Protein AF-A0A2E8EUM8-F1 (afdb_monomer)

Mean predicted aligned error: 5.62 Å

Solvent-accessible surface area (backbone atoms only — not comparable to full-atom values): 6878 Å² total; per-residue (Å²): 135,83,82,78,75,77,84,70,54,36,42,64,45,79,74,44,66,45,60,51,56,38,22,66,67,36,66,33,42,36,35,32,33,60,47,41,96,84,41,72,87,42,45,62,51,41,40,36,37,22,51,80,83,46,8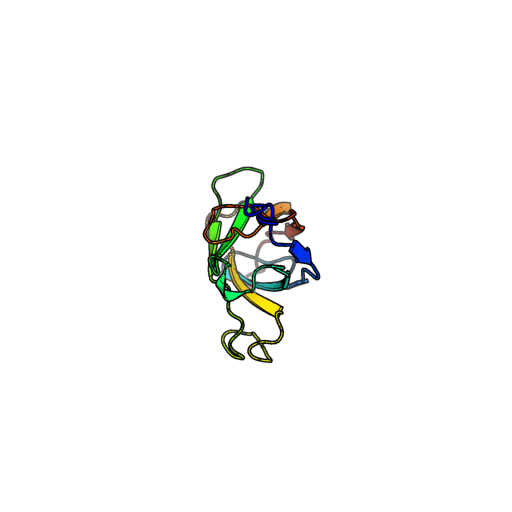1,64,47,78,30,62,50,38,51,68,39,47,101,83,21,84,52,52,74,72,49,47,30,26,32,68,51,62,39,50,88,81,62,68,75,43,80,44,50,34,42,35,37,40,36,32,76,87,67,38,59,30,58,75,50,76,52,65,37,33,34,46,81,64,81,86,125

pLDDT: mean 89.26, std 12.8, range [39.66, 97.75]

Sequence (121 aa):
MAIQSKKKSPEISNLKVEPLSGGHGTVINITLEIHDLQGLENIQKELYQIREGIEPIVLLLYDDGTHGDTLANDNIFYAETIVPKTAAKGVHEFHLFVLDKDSNKSNTLTYKFTVSELLEV

Secondary structure (DSSP, 8-state):
----PPPPPPEEEEEEEE-SEE-TT-EEEEEEEEE-TT-GGGEEEEEEEEETTSSPEEEE-B-SS-BTBSSTTSSEEEEEEE--TTPPSEEEEEEEEEEETT--B---EEEEEEE------

Nearest PDB structures (foldseek):
  1nep-assembly1_A  TM=6.118E-01  e=6.216E-04  Bos taurus
  6r4n-assembly8_H  TM=5.220E-01  e=1.531E-03  Saccharomyces cerevisiae S288C
  7ad6-assembly1_B  TM=5.707E-01  e=1.715E-01  Homo sapiens
  5nhi-assembly1_A  TM=4.734E-01  e=6.963E-02  Escherichia coli
  1tza-assembly1_A  TM=4.319E-01  e=1.387E-01  Shewanella oneidensis MR-1

Structure (mmCIF, N/CA/C/O backbone):
data_AF-A0A2E8EUM8-F1
#
_entry.id   AF-A0A2E8EUM8-F1
#
loop_
_atom_site.group_PDB
_atom_site.id
_atom_site.type_symbol
_atom_site.label_atom_id
_atom_site.label_alt_id
_atom_site.label_comp_id
_atom_site.label_asym_id
_atom_site.label_entity_id
_atom_site.label_seq_id
_atom_site.pdbx_PDB_ins_code
_atom_site.Cartn_x
_atom_site.Cartn_y
_atom_site.Cartn_z
_atom_site.occupancy
_atom_site.B_iso_or_equiv
_atom_site.auth_seq_id
_atom_site.auth_comp_id
_atom_site.auth_asym_id
_atom_site.auth_atom_id
_atom_site.pdbx_PDB_model_num
ATOM 1 N N . MET A 1 1 ? -22.574 16.001 31.118 1.00 39.66 1 MET A N 1
ATOM 2 C CA . MET A 1 1 ? -21.605 16.390 30.071 1.00 39.66 1 MET A CA 1
ATOM 3 C C . MET A 1 1 ? -20.840 15.141 29.673 1.00 39.66 1 MET A C 1
ATOM 5 O O . MET A 1 1 ? -20.101 14.628 30.500 1.00 39.66 1 MET A O 1
ATOM 9 N N . ALA A 1 2 ? -21.082 14.595 28.482 1.00 44.06 2 ALA A N 1
ATOM 10 C CA . ALA A 1 2 ? -20.276 13.493 27.966 1.00 44.06 2 ALA A CA 1
ATOM 11 C C . ALA A 1 2 ? -19.002 14.088 27.356 1.00 44.06 2 ALA A C 1
ATOM 13 O O . ALA A 1 2 ? -19.082 14.942 26.474 1.00 44.06 2 ALA A O 1
ATOM 14 N N . ILE A 1 3 ? -17.841 13.679 27.860 1.00 48.41 3 ILE A N 1
ATOM 15 C CA . ILE A 1 3 ? -16.567 13.914 27.186 1.00 48.41 3 ILE A CA 1
ATOM 16 C C . ILE A 1 3 ? -16.611 13.160 25.855 1.00 48.41 3 ILE A C 1
ATOM 18 O O . ILE A 1 3 ? -16.659 11.934 25.826 1.00 48.41 3 ILE A O 1
ATOM 22 N N . GLN A 1 4 ? -16.656 13.884 24.742 1.00 50.12 4 GLN A N 1
ATOM 23 C CA . GLN A 1 4 ? -16.419 13.285 23.435 1.00 50.12 4 GLN A CA 1
ATOM 24 C C . GLN A 1 4 ? -14.943 12.875 23.426 1.00 50.12 4 GLN A C 1
ATOM 26 O O . GLN A 1 4 ? -14.058 13.726 23.335 1.00 50.12 4 GLN A O 1
ATOM 31 N N . SER A 1 5 ? -14.663 11.585 23.622 1.00 58.56 5 SER A N 1
ATOM 32 C CA . SER A 1 5 ? -13.320 11.041 23.436 1.00 58.56 5 SER A CA 1
ATOM 33 C C . SER A 1 5 ? -12.870 11.410 22.027 1.00 58.56 5 SER A C 1
ATOM 35 O O . SER A 1 5 ? -13.546 11.078 21.056 1.00 58.56 5 SER A O 1
ATOM 37 N N . LYS A 1 6 ? -11.769 12.156 21.912 1.00 60.84 6 LYS A N 1
ATOM 38 C CA . LYS A 1 6 ? -11.190 12.525 20.619 1.00 60.84 6 LYS A CA 1
ATOM 39 C C . LYS A 1 6 ? -10.954 11.237 19.823 1.00 60.84 6 LYS A C 1
ATOM 41 O O . LYS A 1 6 ? -10.166 10.405 20.276 1.00 60.84 6 LYS A O 1
ATOM 46 N N . LYS A 1 7 ? -11.647 11.076 18.687 1.00 70.31 7 LYS A N 1
ATOM 47 C CA . LYS A 1 7 ? -11.421 9.954 17.766 1.00 70.31 7 LYS A CA 1
ATOM 48 C C . LYS A 1 7 ? -9.939 9.920 17.408 1.00 70.31 7 LYS A C 1
ATOM 50 O O . LYS A 1 7 ? -9.340 10.969 17.150 1.00 70.31 7 LYS A O 1
ATOM 55 N N . LYS A 1 8 ? -9.331 8.744 17.521 1.00 81.38 8 LYS A N 1
ATOM 56 C CA . LYS A 1 8 ? -7.895 8.564 17.309 1.00 81.38 8 LYS A CA 1
ATOM 57 C C . LYS A 1 8 ? -7.677 8.013 15.913 1.00 81.38 8 LYS A C 1
ATOM 59 O O . LYS A 1 8 ? -8.382 7.095 15.523 1.00 81.38 8 LYS A O 1
ATOM 64 N N . SER A 1 9 ? -6.706 8.575 15.200 1.00 90.75 9 SER A N 1
ATOM 65 C CA . SER A 1 9 ? -6.268 8.014 13.929 1.00 90.75 9 SER A CA 1
ATOM 66 C C . SER A 1 9 ? -5.777 6.576 14.110 1.00 90.75 9 SER A C 1
ATOM 68 O O . SER A 1 9 ? -5.176 6.284 15.152 1.00 90.75 9 SER A O 1
ATOM 70 N N . PRO A 1 10 ? -5.948 5.727 13.088 1.00 95.06 10 PRO A N 1
ATOM 71 C CA . PRO A 1 10 ? -5.284 4.436 13.042 1.00 95.06 10 PRO A CA 1
ATOM 72 C C . PRO A 1 10 ? -3.762 4.582 12.965 1.00 95.06 10 PRO A C 1
ATOM 74 O O . PRO A 1 10 ? -3.228 5.633 12.599 1.00 95.06 10 PRO A O 1
ATOM 77 N N . GLU A 1 11 ? -3.059 3.501 13.263 1.00 96.25 11 GLU A N 1
ATOM 78 C CA . GLU A 1 11 ? -1.618 3.363 13.105 1.00 96.25 11 GLU A CA 1
ATOM 79 C C . GLU A 1 11 ? -1.317 2.147 12.228 1.00 96.25 11 GLU A C 1
ATOM 81 O O . GLU A 1 11 ? -1.949 1.101 12.356 1.00 96.25 11 GLU A O 1
ATOM 86 N N . ILE A 1 12 ? -0.358 2.299 11.320 1.00 97.62 12 ILE A N 1
ATOM 87 C CA . ILE A 1 12 ? 0.156 1.223 10.479 1.00 97.62 12 ILE A CA 1
ATOM 88 C C . ILE A 1 12 ? 1.633 0.986 10.769 1.00 97.62 12 ILE A C 1
ATOM 90 O O . ILE A 1 12 ? 2.409 1.930 10.951 1.00 97.62 12 ILE A O 1
ATOM 94 N N . SER A 1 13 ? 2.044 -0.274 10.780 1.00 97.69 13 SER A N 1
ATOM 95 C CA . SER A 1 13 ? 3.415 -0.672 11.102 1.00 97.69 13 SER A CA 1
ATOM 96 C C . SER A 1 13 ? 3.809 -1.957 10.366 1.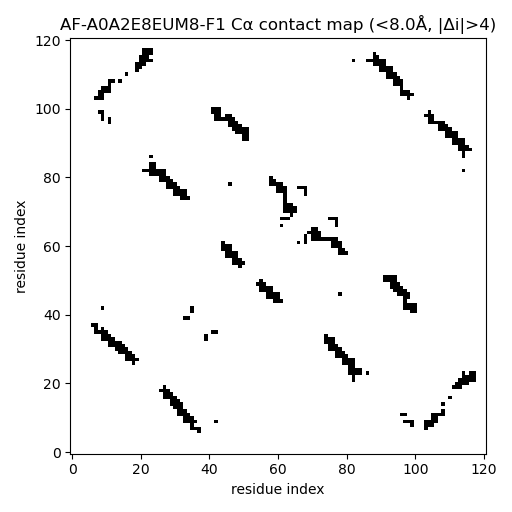00 97.69 13 SER A C 1
ATOM 98 O O . SER A 1 13 ? 3.050 -2.479 9.551 1.00 97.69 13 SER A O 1
ATOM 100 N N . ASN A 1 14 ? 5.040 -2.429 10.597 1.00 96.88 14 ASN A N 1
ATOM 101 C CA . ASN A 1 14 ? 5.536 -3.719 10.101 1.00 96.88 14 ASN A CA 1
ATOM 102 C C . ASN A 1 14 ? 5.358 -3.941 8.587 1.00 96.88 14 ASN A C 1
ATOM 104 O O . ASN A 1 14 ? 5.131 -5.059 8.131 1.00 96.88 14 ASN A O 1
ATOM 108 N N . LEU A 1 15 ? 5.502 -2.865 7.803 1.00 97.75 15 LEU A N 1
ATOM 109 C CA . LEU A 1 15 ? 5.422 -2.928 6.348 1.00 97.7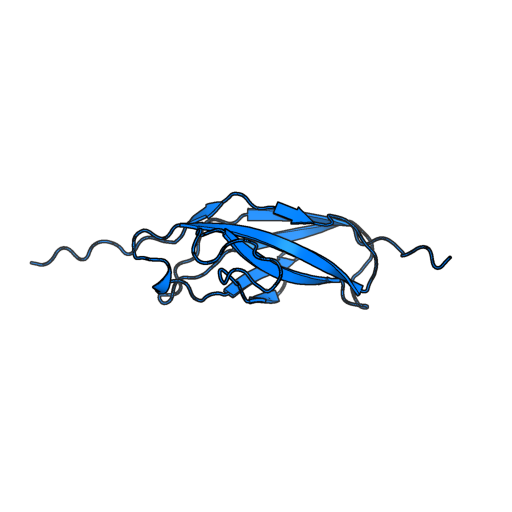5 15 LEU A CA 1
ATOM 110 C C . LEU A 1 15 ? 6.475 -3.883 5.789 1.00 97.75 15 LEU A C 1
ATOM 112 O O . LEU A 1 15 ? 7.679 -3.695 5.977 1.00 97.75 15 LEU A O 1
ATOM 116 N N . LYS A 1 16 ? 6.002 -4.836 4.998 1.00 97.31 16 LYS A N 1
ATOM 117 C CA . LYS A 1 16 ? 6.810 -5.726 4.185 1.00 97.31 16 LYS A CA 1
ATOM 118 C C . LYS A 1 16 ? 6.279 -5.690 2.755 1.00 97.31 16 LYS A C 1
ATOM 120 O O . LYS A 1 16 ? 5.080 -5.799 2.524 1.00 97.31 16 LYS A O 1
ATOM 125 N N . VAL A 1 17 ? 7.187 -5.501 1.801 1.00 97.56 17 VAL A N 1
ATOM 126 C CA . VAL A 1 17 ? 6.870 -5.429 0.371 1.00 97.56 17 VAL A CA 1
ATOM 127 C C . VAL A 1 17 ? 7.796 -6.364 -0.386 1.00 97.56 17 VAL A C 1
ATOM 129 O O . VAL A 1 17 ? 9.016 -6.234 -0.279 1.00 97.56 17 VAL A O 1
ATOM 132 N N . GLU A 1 18 ? 7.230 -7.296 -1.150 1.00 96.06 18 GLU A N 1
ATOM 133 C CA . GLU A 1 18 ? 7.994 -8.280 -1.916 1.00 96.06 18 GLU A CA 1
ATOM 134 C C . GLU A 1 18 ? 7.361 -8.539 -3.297 1.00 96.06 18 GLU A C 1
ATOM 136 O O . GLU A 1 18 ? 6.162 -8.798 -3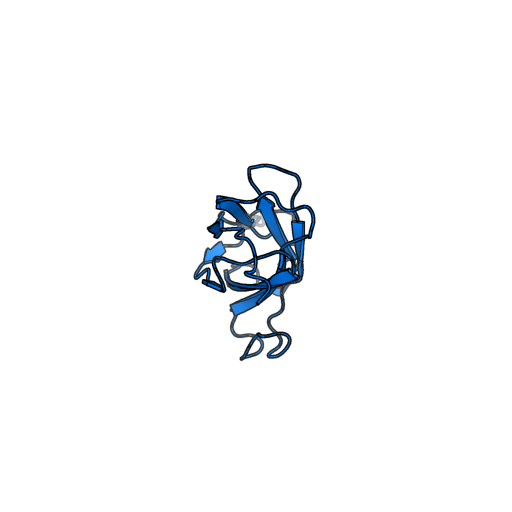.376 1.00 96.06 18 GLU A O 1
ATOM 141 N N . PRO A 1 19 ? 8.147 -8.523 -4.391 1.00 96.69 19 PRO A N 1
ATOM 142 C CA . PRO A 1 19 ? 9.545 -8.098 -4.466 1.00 96.69 19 PRO A CA 1
ATOM 143 C C . PRO A 1 19 ? 9.692 -6.561 -4.419 1.00 96.69 19 PRO A C 1
ATOM 145 O O . PRO A 1 19 ? 8.738 -5.819 -4.633 1.00 96.69 19 PRO A O 1
ATOM 148 N N . LEU A 1 20 ? 10.918 -6.071 -4.195 1.00 96.56 20 LEU A N 1
ATOM 149 C CA . LEU A 1 20 ? 11.266 -4.636 -4.285 1.00 96.56 20 LEU A CA 1
ATOM 150 C C . LEU A 1 20 ? 11.798 -4.223 -5.671 1.00 96.56 20 LEU A C 1
ATOM 152 O O . LEU A 1 20 ? 12.235 -3.086 -5.876 1.00 96.56 20 LEU A O 1
ATOM 156 N N . SER A 1 21 ? 11.781 -5.141 -6.635 1.00 95.25 21 SER A N 1
ATOM 157 C CA . SER A 1 21 ? 12.160 -4.874 -8.019 1.00 95.25 21 SER A CA 1
ATOM 158 C C . SER A 1 21 ? 11.477 -5.835 -8.979 1.00 95.25 21 SER A C 1
ATOM 160 O O . SER A 1 21 ? 11.233 -6.989 -8.627 1.00 95.25 21 SER A O 1
ATOM 162 N N . GLY A 1 22 ? 11.246 -5.390 -10.209 1.00 94.75 22 GLY A N 1
ATOM 163 C CA . GLY A 1 22 ? 10.680 -6.229 -11.255 1.00 94.75 22 GLY A CA 1
ATOM 164 C C . GLY A 1 22 ? 10.356 -5.461 -12.527 1.00 94.75 22 GLY A C 1
ATOM 165 O O . GLY A 1 22 ? 10.479 -4.237 -12.583 1.00 94.75 22 GLY A O 1
ATOM 166 N N . GLY A 1 23 ? 9.957 -6.204 -13.553 1.00 93.44 23 GLY A N 1
ATOM 167 C CA . GLY A 1 23 ? 9.493 -5.646 -14.815 1.00 93.44 23 GLY A CA 1
ATOM 168 C C . GLY A 1 23 ? 8.004 -5.343 -14.812 1.00 93.44 23 GLY A C 1
ATOM 169 O O . GLY A 1 23 ? 7.303 -5.479 -13.809 1.00 93.44 23 GLY A O 1
ATOM 170 N N . HIS A 1 24 ? 7.499 -4.936 -15.971 1.00 92.44 24 HIS A N 1
ATOM 171 C CA . HIS A 1 24 ? 6.059 -4.829 -16.179 1.00 92.44 24 HIS A CA 1
ATOM 172 C C . HIS A 1 24 ? 5.387 -6.180 -15.927 1.00 92.44 24 HIS A C 1
ATOM 174 O O . HIS A 1 24 ? 5.898 -7.224 -16.326 1.00 92.44 24 HIS A O 1
ATOM 180 N N . GLY A 1 25 ? 4.232 -6.158 -15.271 1.00 93.56 25 GLY A N 1
ATOM 181 C CA . GLY A 1 25 ? 3.506 -7.367 -14.898 1.00 93.56 25 GLY A CA 1
ATOM 182 C C . GLY A 1 25 ? 4.007 -8.049 -13.623 1.00 93.56 25 GLY A C 1
ATOM 183 O O . GLY A 1 25 ? 3.375 -9.003 -13.181 1.00 93.56 25 GLY A O 1
ATOM 184 N N . THR A 1 26 ? 5.094 -7.576 -13.001 1.00 95.25 26 THR A N 1
ATOM 185 C CA . THR A 1 26 ? 5.486 -8.068 -11.676 1.00 95.25 26 THR A CA 1
ATOM 186 C C . THR A 1 26 ? 4.382 -7.759 -10.667 1.00 95.25 26 THR A C 1
ATOM 188 O O . THR A 1 26 ? 3.997 -6.600 -10.504 1.00 95.25 26 THR A O 1
ATOM 191 N N . VAL A 1 27 ? 3.887 -8.805 -10.004 1.00 95.62 27 VAL A N 1
ATOM 192 C CA . VAL A 1 27 ? 2.980 -8.696 -8.858 1.00 95.62 27 VAL A CA 1
ATOM 193 C C . VAL A 1 27 ? 3.808 -8.341 -7.629 1.00 95.62 27 VAL A C 1
ATOM 195 O O . VAL A 1 27 ? 4.851 -8.946 -7.381 1.00 95.62 27 VAL A O 1
ATOM 198 N N . ILE A 1 28 ? 3.356 -7.328 -6.902 1.00 96.12 28 ILE A N 1
ATOM 199 C CA . ILE A 1 28 ? 3.961 -6.809 -5.683 1.00 96.12 28 ILE A CA 1
ATOM 200 C C . ILE A 1 28 ? 3.007 -7.121 -4.539 1.00 96.12 28 ILE A C 1
ATOM 202 O O . ILE A 1 28 ? 1.892 -6.602 -4.498 1.00 96.12 28 ILE A O 1
ATOM 206 N N . ASN A 1 29 ? 3.486 -7.924 -3.599 1.00 96.31 29 ASN A N 1
ATOM 207 C CA . ASN A 1 29 ? 2.787 -8.262 -2.373 1.00 96.31 29 ASN A CA 1
ATOM 208 C C . ASN A 1 29 ? 3.148 -7.246 -1.297 1.00 96.31 29 ASN A C 1
ATOM 210 O O . ASN A 1 29 ? 4.327 -6.948 -1.090 1.00 96.31 29 ASN A O 1
ATOM 214 N N . ILE A 1 30 ? 2.141 -6.734 -0.603 1.00 97.44 30 ILE A N 1
ATOM 215 C CA . ILE A 1 30 ? 2.280 -5.766 0.476 1.00 97.44 30 ILE A CA 1
ATOM 216 C C . ILE A 1 30 ? 1.587 -6.353 1.696 1.00 97.44 30 ILE A C 1
ATOM 218 O O . ILE A 1 30 ? 0.396 -6.640 1.654 1.00 97.44 30 ILE A O 1
ATOM 222 N N . THR A 1 31 ? 2.324 -6.496 2.790 1.00 97.31 31 THR A N 1
ATOM 223 C CA . THR A 1 31 ? 1.753 -6.840 4.091 1.00 97.31 31 THR A CA 1
ATOM 224 C C . THR A 1 31 ? 2.102 -5.768 5.104 1.00 97.31 31 THR A C 1
ATOM 226 O O . THR A 1 31 ? 3.230 -5.271 5.118 1.00 97.31 31 THR A O 1
ATOM 229 N N . LEU A 1 32 ? 1.149 -5.399 5.947 1.00 97.50 32 LEU A N 1
ATOM 230 C CA . LEU A 1 32 ? 1.347 -4.426 7.017 1.00 97.50 32 LEU A CA 1
ATOM 231 C C . LEU A 1 32 ? 0.395 -4.721 8.166 1.00 97.50 32 LEU A C 1
ATOM 233 O O . LEU A 1 32 ? -0.660 -5.316 7.971 1.00 97.50 32 LEU A O 1
ATOM 237 N N . GLU A 1 33 ? 0.756 -4.268 9.354 1.00 97.25 33 GLU A N 1
ATOM 238 C CA . GLU A 1 33 ? -0.093 -4.389 10.531 1.00 97.25 33 GLU A CA 1
ATOM 239 C C . GLU A 1 33 ? -0.907 -3.107 10.718 1.00 97.25 33 GLU A C 1
ATOM 241 O O . GLU A 1 33 ? -0.376 -2.006 10.527 1.00 97.25 33 GLU A O 1
ATOM 246 N N . ILE A 1 34 ? -2.185 -3.240 11.080 1.00 95.94 34 ILE A N 1
ATOM 247 C CA . ILE A 1 34 ? -3.069 -2.103 11.375 1.00 95.94 34 ILE A CA 1
ATOM 248 C C . ILE A 1 34 ? -3.504 -2.165 12.833 1.00 95.94 34 ILE A C 1
ATOM 250 O O . ILE A 1 34 ? -4.008 -3.179 13.305 1.00 95.94 34 ILE A O 1
ATOM 254 N N . HIS A 1 35 ? -3.375 -1.037 13.523 1.00 94.62 35 HIS A N 1
ATOM 255 C CA . HIS A 1 35 ? -3.853 -0.834 14.884 1.00 94.62 35 HIS A CA 1
ATOM 256 C C . HIS A 1 35 ? -4.826 0.338 14.919 1.00 94.62 35 HIS A C 1
ATOM 258 O O . HIS A 1 35 ? -4.478 1.454 14.542 1.00 94.62 35 HIS A O 1
ATOM 264 N N . ASP A 1 36 ? -6.037 0.116 15.423 1.00 92.06 36 ASP A N 1
ATOM 265 C CA . ASP A 1 36 ? -7.006 1.186 15.671 1.00 92.06 36 ASP A CA 1
ATOM 266 C C . ASP A 1 36 ? -7.626 1.018 17.058 1.00 92.06 36 ASP A C 1
ATOM 268 O O . ASP A 1 36 ? -8.179 -0.027 17.402 1.00 92.06 36 ASP A O 1
ATOM 272 N N . LEU A 1 37 ? -7.535 2.064 17.882 1.00 88.50 37 LEU A N 1
ATOM 273 C CA . LEU A 1 37 ? -8.032 2.036 19.262 1.00 88.50 37 LEU A CA 1
ATOM 274 C C . LEU A 1 37 ? -9.566 2.048 19.360 1.00 88.50 37 LEU A C 1
ATOM 276 O O . LEU A 1 37 ? -10.105 1.907 20.457 1.00 88.50 37 LEU A O 1
ATOM 280 N N . GLN A 1 38 ? -10.255 2.249 18.241 1.00 88.44 38 GLN A N 1
ATOM 281 C CA . GLN A 1 38 ? -11.707 2.222 18.099 1.00 88.44 38 GLN A CA 1
ATOM 282 C C . GLN A 1 38 ? -12.186 0.934 17.407 1.00 88.44 38 GLN A C 1
ATOM 284 O O . GLN A 1 38 ? -13.385 0.807 17.180 1.00 88.44 38 GLN A O 1
ATOM 289 N N . GLY A 1 39 ? -11.275 -0.006 17.121 1.00 89.50 39 GLY A N 1
ATOM 290 C CA . GLY A 1 39 ? -11.568 -1.295 16.497 1.00 89.50 39 GLY A CA 1
ATOM 291 C C . GLY A 1 39 ? -11.292 -1.317 14.991 1.00 89.50 39 GLY A C 1
ATOM 292 O O . GLY A 1 39 ? -11.454 -0.319 14.286 1.00 89.50 39 GLY A O 1
ATOM 293 N N . LEU A 1 40 ? -10.875 -2.474 14.471 1.00 90.25 40 LEU A N 1
ATOM 294 C CA . LEU A 1 40 ? -10.546 -2.644 13.049 1.00 90.25 40 LEU A CA 1
ATOM 295 C C . LEU A 1 40 ? -11.771 -2.580 12.134 1.00 90.25 40 LEU A C 1
ATOM 297 O O . LEU A 1 40 ? -11.652 -2.267 10.949 1.00 90.25 40 LEU A O 1
ATOM 301 N N . GLU A 1 41 ? -12.971 -2.789 12.673 1.00 91.25 41 GLU A N 1
ATOM 302 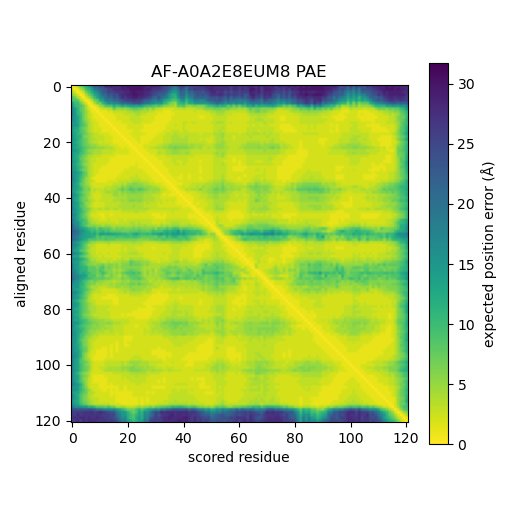C CA . GLU A 1 41 ? -14.220 -2.536 11.965 1.00 91.25 41 GLU A CA 1
ATOM 303 C C . GLU A 1 41 ? -14.388 -1.064 11.571 1.00 91.25 41 GLU A C 1
ATOM 305 O O . GLU A 1 41 ? -15.225 -0.762 10.717 1.00 91.25 41 GLU A O 1
ATOM 310 N N . ASN A 1 42 ? -13.622 -0.149 12.175 1.00 90.25 42 ASN A N 1
ATOM 311 C CA . ASN A 1 42 ? -13.612 1.268 11.837 1.00 90.25 42 ASN A CA 1
ATOM 312 C C . ASN A 1 42 ? -12.739 1.592 10.609 1.00 90.25 42 ASN A C 1
ATOM 314 O O . ASN A 1 42 ? -12.798 2.710 10.116 1.00 90.25 42 ASN A O 1
ATOM 318 N N . ILE A 1 43 ? -11.961 0.650 10.072 1.00 93.38 43 ILE A N 1
ATOM 319 C CA . ILE A 1 43 ? -11.063 0.892 8.930 1.00 93.38 43 ILE A CA 1
ATOM 320 C C . ILE A 1 43 ? -11.810 0.755 7.598 1.00 93.38 43 ILE A C 1
ATOM 322 O O 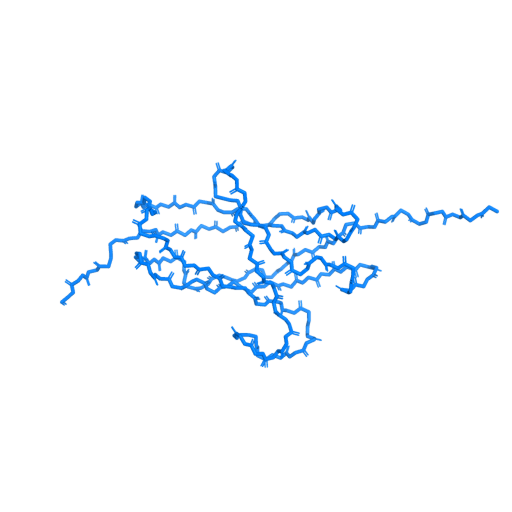. ILE A 1 43 ? -12.669 -0.116 7.443 1.00 93.38 43 ILE A O 1
ATOM 326 N N . GLN A 1 44 ? -11.471 1.589 6.605 1.00 93.12 44 GLN A N 1
ATOM 327 C CA . GLN A 1 44 ? -12.073 1.541 5.259 1.00 93.12 44 GLN A CA 1
ATOM 328 C C . GLN A 1 44 ? -11.645 0.315 4.421 1.00 93.12 44 GLN A C 1
ATOM 330 O O . GLN A 1 44 ? -12.103 0.163 3.298 1.00 93.12 44 GLN A O 1
ATOM 335 N N . LYS A 1 45 ? -10.823 -0.597 4.964 1.00 92.00 45 LYS A N 1
ATOM 336 C CA . LYS A 1 45 ? -10.237 -1.774 4.279 1.00 92.00 45 LYS A CA 1
ATOM 337 C C . LYS A 1 45 ? -9.572 -1.447 2.932 1.00 92.00 45 LYS A C 1
ATOM 339 O O . LYS A 1 45 ? -9.505 -2.279 2.030 1.00 92.00 45 LYS A O 1
ATOM 344 N N . GLU A 1 46 ? -9.041 -0.236 2.835 1.00 96.50 46 GLU A N 1
ATOM 345 C CA . GLU A 1 46 ? -8.363 0.306 1.666 1.00 96.50 46 GLU A CA 1
ATOM 346 C C . GLU A 1 46 ? -6.979 0.821 2.068 1.00 96.50 46 GLU A C 1
ATOM 348 O O . GLU A 1 46 ? -6.831 1.561 3.047 1.00 96.50 46 GLU A O 1
ATOM 353 N N . LEU A 1 47 ? -5.968 0.446 1.291 1.00 97.00 47 LEU A N 1
ATOM 354 C CA . LEU A 1 47 ? -4.613 0.965 1.372 1.00 97.00 47 LEU A CA 1
ATOM 355 C C . LEU A 1 47 ? -4.399 1.988 0.261 1.00 97.00 47 LEU A C 1
ATOM 357 O O . LEU A 1 47 ? -4.438 1.663 -0.925 1.00 97.00 47 LEU A O 1
ATOM 361 N N . TYR A 1 48 ? -4.127 3.224 0.658 1.00 96.94 48 TYR A N 1
ATOM 362 C CA . TYR A 1 48 ? -3.842 4.318 -0.256 1.00 96.94 48 TYR A CA 1
ATOM 363 C C . TYR A 1 48 ? -2.345 4.352 -0.536 1.00 96.94 48 TYR A C 1
ATOM 365 O O . TYR A 1 48 ? -1.538 4.589 0.364 1.00 96.94 48 TYR A O 1
ATOM 373 N N . GLN A 1 49 ? -1.982 4.139 -1.796 1.00 95.62 49 GLN A N 1
ATOM 374 C CA . GLN A 1 49 ? -0.614 4.118 -2.287 1.00 95.62 49 GLN A CA 1
ATOM 375 C C . GLN A 1 49 ? -0.364 5.295 -3.230 1.00 95.62 49 GLN A C 1
ATOM 377 O O . GLN A 1 49 ? -0.872 5.347 -4.343 1.00 95.62 49 GLN A O 1
ATOM 382 N N . ILE A 1 50 ? 0.477 6.234 -2.808 1.00 93.62 50 ILE A N 1
ATOM 383 C CA . ILE A 1 50 ? 0.8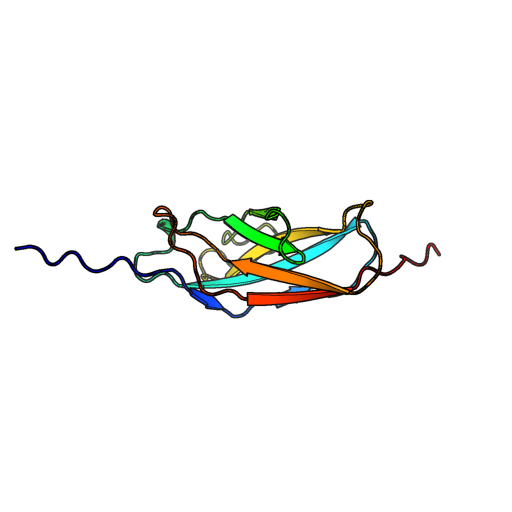48 7.416 -3.590 1.00 93.62 50 ILE A CA 1
ATOM 384 C C . ILE A 1 50 ? 2.256 7.240 -4.147 1.00 93.62 50 ILE A C 1
ATOM 386 O O . ILE A 1 50 ? 3.219 7.175 -3.383 1.00 93.62 50 ILE A O 1
ATOM 390 N N . ARG A 1 51 ? 2.392 7.232 -5.476 1.00 91.31 51 ARG A N 1
ATOM 391 C CA . ARG A 1 51 ? 3.691 7.256 -6.163 1.00 91.31 51 ARG A CA 1
ATOM 392 C C . ARG A 1 51 ? 4.138 8.701 -6.364 1.00 91.31 51 ARG A C 1
ATOM 394 O O . ARG A 1 51 ? 3.465 9.436 -7.077 1.00 91.31 51 ARG A O 1
ATOM 401 N N . GLU A 1 52 ? 5.264 9.105 -5.779 1.00 84.94 52 GLU A N 1
ATOM 402 C CA . GLU A 1 52 ? 5.885 10.427 -6.021 1.00 84.94 52 GLU A CA 1
ATOM 403 C C . GLU A 1 52 ? 4.934 11.643 -5.866 1.00 84.94 52 GLU A C 1
ATOM 405 O O . GLU A 1 52 ? 5.110 12.669 -6.517 1.00 84.94 52 GLU A O 1
ATOM 410 N N . GLY A 1 53 ? 3.902 11.543 -5.019 1.00 76.44 53 GLY A N 1
ATOM 411 C CA . GLY A 1 53 ? 2.923 12.622 -4.808 1.00 76.44 53 GLY A CA 1
ATOM 412 C C . GLY A 1 53 ? 1.793 12.709 -5.845 1.00 76.44 53 GLY A C 1
ATOM 413 O O . GLY A 1 53 ? 1.038 13.678 -5.823 1.00 76.44 53 GLY A O 1
ATOM 414 N N . ILE A 1 54 ? 1.669 11.725 -6.741 1.00 82.94 54 ILE A N 1
ATOM 415 C CA . ILE A 1 54 ? 0.579 11.606 -7.727 1.00 82.94 54 ILE A CA 1
ATOM 416 C C . ILE A 1 54 ? -0.698 11.050 -7.056 1.00 82.94 54 ILE A C 1
ATOM 418 O O . ILE A 1 54 ? -0.662 10.603 -5.910 1.00 82.94 54 ILE A O 1
ATOM 422 N N . GLU A 1 55 ? -1.836 11.105 -7.755 1.00 81.31 55 GLU A N 1
ATOM 423 C CA . GLU A 1 55 ? -3.117 10.515 -7.338 1.00 81.31 55 GLU A CA 1
ATOM 424 C C . GLU A 1 55 ? -2.944 9.102 -6.739 1.00 81.31 55 GLU A C 1
ATOM 426 O O . GLU A 1 55 ? -2.195 8.288 -7.294 1.00 81.31 55 GLU A O 1
ATOM 431 N N . PRO A 1 56 ? -3.590 8.813 -5.592 1.00 85.62 56 PRO A N 1
ATOM 432 C CA . PRO A 1 56 ? -3.429 7.539 -4.913 1.00 85.62 56 PRO A CA 1
ATOM 433 C C . PRO A 1 56 ? -4.001 6.387 -5.738 1.00 85.62 56 PRO A C 1
ATOM 435 O O . PRO A 1 56 ? -5.136 6.425 -6.205 1.00 85.62 56 PRO A O 1
ATOM 438 N N . ILE A 1 57 ? -3.226 5.315 -5.826 1.00 91.25 57 ILE A N 1
ATOM 439 C CA . ILE A 1 57 ? -3.717 3.988 -6.166 1.00 91.25 57 ILE A CA 1
ATOM 440 C C . ILE A 1 57 ? -4.371 3.429 -4.902 1.00 91.25 57 ILE A C 1
ATOM 442 O O . ILE A 1 57 ? -3.743 3.396 -3.843 1.00 91.25 57 ILE A O 1
ATOM 446 N N . VAL A 1 58 ? -5.627 3.007 -5.003 1.00 95.44 58 VAL A N 1
ATOM 447 C CA . VAL A 1 58 ? -6.360 2.396 -3.889 1.00 95.44 58 VAL A CA 1
ATOM 448 C C . VAL A 1 58 ? -6.301 0.881 -4.042 1.00 95.44 58 VAL A C 1
ATOM 450 O O . VAL A 1 58 ? -6.720 0.345 -5.068 1.00 95.44 58 VAL A O 1
ATOM 453 N N . LEU A 1 59 ? -5.758 0.202 -3.035 1.00 95.56 59 LEU A N 1
ATOM 454 C CA . LEU A 1 59 ? -5.653 -1.255 -2.974 1.00 95.56 59 LEU A CA 1
ATOM 455 C C . LEU A 1 59 ? -6.594 -1.791 -1.895 1.00 95.56 59 LEU A C 1
ATOM 457 O O . LEU A 1 59 ? -6.717 -1.190 -0.830 1.00 95.56 59 LEU A O 1
ATOM 461 N N . LEU A 1 60 ? -7.235 -2.928 -2.147 1.00 96.06 60 LEU A N 1
ATOM 462 C CA . LEU A 1 60 ? -8.044 -3.604 -1.132 1.00 96.06 60 LEU A CA 1
ATOM 463 C C . LEU A 1 60 ? -7.139 -4.325 -0.127 1.00 96.06 60 LEU A C 1
ATOM 465 O O . LEU A 1 60 ? -6.135 -4.922 -0.517 1.00 96.06 60 LEU A O 1
ATOM 469 N N . LEU A 1 61 ? -7.512 -4.260 1.152 1.00 94.25 61 LEU A N 1
ATOM 470 C CA . LEU A 1 61 ? -6.834 -4.943 2.253 1.00 94.25 61 LEU A CA 1
ATOM 471 C C . LEU A 1 61 ? -7.617 -6.184 2.695 1.00 94.25 61 LEU A C 1
ATOM 473 O O . LEU A 1 61 ? -8.824 -6.109 2.948 1.00 94.25 61 LEU A O 1
ATOM 477 N N . TYR A 1 62 ? -6.903 -7.295 2.862 1.00 94.12 62 TYR A N 1
ATOM 478 C CA . TYR A 1 62 ? -7.435 -8.597 3.261 1.00 94.12 62 TYR A CA 1
ATOM 479 C C . TYR A 1 62 ? -6.748 -9.086 4.542 1.00 94.12 62 TYR A C 1
ATOM 481 O O . TYR A 1 62 ? -5.530 -9.054 4.623 1.00 94.12 62 TYR A O 1
ATOM 489 N N . ASP A 1 63 ? -7.535 -9.523 5.521 1.00 92.88 63 ASP A N 1
ATOM 490 C CA . ASP A 1 63 ? -7.106 -10.170 6.779 1.00 92.88 63 ASP A CA 1
ATOM 491 C C . ASP A 1 63 ? -8.052 -11.365 6.998 1.00 92.88 63 ASP A C 1
ATOM 493 O O . ASP A 1 63 ? -8.925 -11.382 7.869 1.00 92.88 63 ASP A O 1
ATOM 497 N N . ASP A 1 64 ? -8.050 -12.270 6.019 1.00 90.06 64 ASP A N 1
ATOM 498 C CA . ASP A 1 64 ? -9.064 -13.309 5.824 1.00 90.06 64 ASP A CA 1
ATOM 499 C C . ASP A 1 64 ? -8.486 -14.730 5.728 1.00 90.06 64 ASP A C 1
ATOM 501 O O . ASP A 1 64 ? -9.237 -15.689 5.530 1.00 90.06 64 ASP A O 1
ATOM 505 N N . GLY A 1 65 ? -7.173 -14.892 5.923 1.00 87.69 65 GLY A N 1
ATOM 506 C CA . GLY A 1 65 ? -6.460 -16.163 5.788 1.00 87.69 65 GLY A CA 1
ATOM 507 C C . GLY A 1 65 ? -6.435 -16.697 4.353 1.00 87.69 65 GLY A C 1
ATOM 508 O O . GLY A 1 65 ? -6.209 -17.891 4.135 1.00 87.69 65 GLY A O 1
ATOM 509 N N . THR A 1 66 ? -6.731 -15.837 3.376 1.00 87.56 66 THR A N 1
ATOM 510 C CA . THR A 1 66 ? -6.697 -16.106 1.939 1.00 87.56 66 THR A CA 1
ATOM 511 C C . THR A 1 66 ? -6.039 -14.930 1.203 1.00 87.56 66 THR A C 1
ATOM 513 O O . THR A 1 66 ? -5.403 -14.081 1.813 1.00 87.56 66 THR A O 1
ATOM 516 N N . HIS A 1 67 ? -6.080 -14.900 -0.133 1.00 82.88 67 HIS A N 1
ATOM 517 C CA . HIS A 1 67 ? -5.451 -13.854 -0.963 1.00 82.88 67 HIS A CA 1
ATOM 518 C C . HIS A 1 67 ? -3.930 -13.670 -0.801 1.00 82.88 67 HIS A C 1
ATOM 520 O O . HIS A 1 67 ? -3.366 -12.857 -1.509 1.00 82.88 67 HIS A O 1
ATOM 526 N N . GLY A 1 68 ? -3.244 -14.453 0.035 1.00 79.25 68 GLY A N 1
ATOM 527 C CA . GLY A 1 68 ? -1.829 -14.256 0.371 1.00 79.25 68 GLY A CA 1
ATOM 528 C C . GLY A 1 68 ? -1.608 -13.915 1.845 1.00 79.25 68 GLY A C 1
ATOM 529 O O . GLY A 1 68 ? -0.476 -14.009 2.319 1.00 79.25 68 GLY A O 1
ATOM 530 N N . ASP A 1 69 ? -2.682 -13.606 2.574 1.00 85.44 69 ASP A N 1
ATOM 531 C CA . ASP A 1 69 ? -2.718 -13.642 4.029 1.00 85.44 69 ASP A CA 1
ATOM 532 C C . ASP A 1 69 ? -2.762 -15.103 4.517 1.00 85.44 69 ASP A C 1
ATOM 534 O O . ASP A 1 69 ? -3.510 -15.944 4.013 1.00 85.44 69 ASP A O 1
ATOM 538 N N . THR A 1 70 ? -1.898 -15.424 5.477 1.00 85.06 70 THR A N 1
ATOM 539 C CA . THR A 1 70 ? -1.730 -16.779 6.008 1.00 85.06 70 THR A CA 1
ATOM 540 C C . THR A 1 70 ? -2.628 -17.081 7.202 1.00 85.06 70 THR A C 1
ATOM 542 O O . THR A 1 70 ? -2.867 -18.260 7.475 1.00 85.06 70 THR A O 1
ATOM 545 N N . LEU A 1 71 ? -3.104 -16.063 7.928 1.00 88.75 71 LEU A N 1
ATOM 546 C CA . LEU A 1 71 ? -3.886 -16.250 9.146 1.00 88.75 71 LEU A CA 1
ATOM 547 C C . LEU A 1 71 ? -4.939 -15.150 9.293 1.00 88.75 71 LEU A C 1
ATOM 549 O O . LEU A 1 71 ? -4.622 -14.017 9.598 1.00 88.75 71 LEU A O 1
ATOM 553 N N . ALA A 1 72 ? -6.209 -15.535 9.197 1.00 91.00 72 ALA A N 1
ATOM 554 C CA . ALA A 1 72 ? -7.313 -14.595 9.335 1.00 91.00 72 ALA A CA 1
ATOM 555 C C . ALA A 1 72 ? -7.399 -13.958 10.735 1.00 91.00 72 ALA A C 1
ATOM 557 O O . ALA A 1 72 ? -7.421 -14.672 11.745 1.00 91.00 72 ALA A O 1
ATOM 558 N N . ASN A 1 73 ? -7.683 -12.659 10.768 1.00 90.06 73 ASN A N 1
ATOM 559 C CA . ASN A 1 73 ? -7.923 -11.827 11.951 1.00 90.06 73 ASN A CA 1
ATOM 560 C C . ASN A 1 73 ? -6.718 -11.735 12.898 1.00 90.06 73 ASN A C 1
ATOM 562 O O . ASN A 1 73 ? -6.893 -11.736 14.122 1.00 90.06 73 ASN A O 1
ATOM 566 N N . ASP A 1 74 ? -5.505 -11.683 12.352 1.00 91.06 74 ASP A N 1
ATOM 567 C CA . ASP A 1 74 ? -4.277 -11.482 13.129 1.00 91.06 74 ASP A CA 1
ATOM 568 C C . ASP A 1 74 ? -3.781 -10.022 13.110 1.00 91.06 74 ASP A C 1
ATOM 570 O O . ASP A 1 74 ? -2.755 -9.703 13.717 1.00 91.06 74 ASP A O 1
ATOM 574 N N . ASN A 1 75 ? -4.568 -9.127 12.498 1.00 92.75 75 ASN A N 1
ATOM 575 C CA . ASN A 1 75 ? -4.286 -7.709 12.267 1.00 92.75 75 ASN A CA 1
ATOM 576 C C . ASN A 1 75 ? -3.178 -7.447 11.233 1.00 92.75 75 ASN A C 1
ATOM 578 O O . ASN A 1 75 ? -2.791 -6.285 11.049 1.00 92.75 75 ASN A O 1
ATOM 582 N N . ILE A 1 76 ? -2.672 -8.483 10.557 1.00 94.62 76 ILE A N 1
ATOM 583 C CA . ILE A 1 76 ? -1.721 -8.380 9.455 1.00 94.62 76 ILE A CA 1
ATOM 584 C C . ILE A 1 76 ? -2.507 -8.459 8.154 1.00 94.62 76 ILE A C 1
ATOM 586 O O . ILE A 1 76 ? -3.003 -9.494 7.733 1.00 94.62 76 ILE A O 1
ATOM 590 N N . PHE A 1 77 ? -2.588 -7.325 7.473 1.00 95.94 77 PHE A N 1
ATOM 591 C CA . PHE A 1 77 ? -3.350 -7.218 6.245 1.00 95.94 77 PHE A CA 1
ATOM 592 C C . PHE A 1 77 ? -2.456 -7.436 5.034 1.00 95.94 77 PHE A C 1
ATOM 594 O O . PHE A 1 77 ? -1.348 -6.899 4.960 1.00 95.94 77 PHE A O 1
ATOM 601 N N . TYR A 1 78 ? -2.986 -8.153 4.053 1.00 96.69 78 TYR A N 1
ATOM 602 C CA . TYR A 1 78 ? -2.421 -8.348 2.731 1.00 96.69 78 TYR A CA 1
ATOM 603 C C . TYR A 1 78 ? -3.088 -7.428 1.700 1.00 96.69 78 TYR A C 1
ATOM 605 O O . TYR A 1 78 ? -4.308 -7.262 1.678 1.00 96.69 78 TYR A O 1
ATOM 613 N N . ALA A 1 79 ? -2.281 -6.860 0.812 1.00 96.62 79 ALA A N 1
ATOM 614 C CA . ALA A 1 79 ? -2.704 -6.189 -0.407 1.00 96.62 79 ALA A CA 1
ATOM 615 C C . ALA A 1 79 ? -1.750 -6.556 -1.549 1.00 96.62 79 ALA A C 1
ATOM 617 O O . ALA A 1 79 ? -0.561 -6.802 -1.334 1.00 96.62 79 ALA A O 1
ATOM 618 N N . GLU A 1 80 ? -2.248 -6.522 -2.779 1.00 95.19 80 GLU A N 1
ATOM 619 C CA . GLU A 1 80 ? -1.433 -6.730 -3.972 1.00 95.19 80 GLU A CA 1
ATOM 620 C C . GLU A 1 80 ? -1.607 -5.598 -4.979 1.00 95.19 80 GLU A C 1
ATOM 622 O O . GLU A 1 80 ? -2.658 -4.966 -5.081 1.00 95.19 80 GLU A O 1
ATOM 627 N N . THR A 1 81 ? -0.549 -5.339 -5.738 1.00 95.12 81 THR A N 1
ATOM 628 C CA . THR A 1 81 ? -0.580 -4.452 -6.900 1.00 95.12 81 THR A CA 1
ATOM 629 C C . THR A 1 81 ? 0.321 -5.006 -7.996 1.00 95.12 81 THR A C 1
ATOM 631 O O . THR A 1 81 ? 1.148 -5.883 -7.755 1.00 95.12 81 THR A O 1
ATOM 634 N N . ILE A 1 82 ? 0.178 -4.506 -9.219 1.00 94.75 82 ILE A N 1
ATOM 635 C CA . ILE A 1 82 ? 0.954 -4.957 -10.374 1.00 94.75 82 ILE A CA 1
ATOM 636 C C . ILE A 1 82 ? 1.692 -3.784 -11.003 1.00 94.75 82 ILE A C 1
ATOM 638 O O . ILE A 1 82 ? 1.136 -2.697 -11.150 1.00 94.75 82 ILE A O 1
ATOM 642 N N . VAL A 1 83 ? 2.940 -4.000 -11.424 1.00 93.00 83 VAL A N 1
ATOM 643 C CA . VAL A 1 83 ? 3.687 -2.994 -12.187 1.00 93.00 83 VAL A CA 1
ATOM 644 C C . VAL A 1 83 ? 3.009 -2.798 -13.551 1.00 93.00 83 VAL A C 1
ATOM 646 O O . VAL A 1 83 ? 3.043 -3.715 -14.382 1.00 93.00 83 VAL A O 1
ATOM 649 N N . PRO A 1 84 ? 2.405 -1.628 -13.837 1.00 91.94 84 PRO A N 1
ATOM 650 C CA . PRO A 1 84 ? 1.696 -1.426 -15.092 1.00 91.94 84 PRO A CA 1
ATOM 651 C C . PRO A 1 84 ? 2.676 -1.335 -16.266 1.00 91.94 84 PRO A C 1
ATOM 653 O O . PRO A 1 84 ? 3.816 -0.900 -16.113 1.00 91.94 84 PRO A O 1
ATOM 656 N N . LYS A 1 85 ? 2.209 -1.660 -17.478 1.00 90.06 85 LYS A N 1
ATOM 657 C CA . LYS A 1 85 ? 3.005 -1.535 -18.720 1.00 90.06 85 LYS A CA 1
ATOM 658 C C . LYS A 1 85 ? 3.463 -0.102 -19.018 1.00 90.06 85 LYS A C 1
ATOM 660 O O . LYS A 1 85 ? 4.381 0.112 -19.799 1.00 90.06 85 LYS A O 1
ATOM 665 N N . THR A 1 86 ? 2.802 0.883 -18.416 1.00 90.06 86 THR A N 1
ATOM 666 C CA . THR A 1 86 ? 3.127 2.308 -18.531 1.00 90.06 86 THR A CA 1
ATOM 667 C C . THR A 1 86 ? 4.150 2.775 -17.495 1.00 90.06 86 THR A C 1
ATOM 669 O O . THR A 1 86 ? 4.559 3.934 -17.541 1.00 90.06 86 THR A O 1
ATOM 672 N N . ALA A 1 87 ? 4.572 1.913 -16.560 1.00 89.88 87 ALA A N 1
ATOM 673 C CA . ALA A 1 87 ? 5.543 2.285 -15.542 1.00 89.88 87 ALA A CA 1
ATOM 674 C C . ALA A 1 87 ? 6.888 2.635 -16.188 1.00 89.88 87 ALA A C 1
ATOM 676 O O . ALA A 1 87 ? 7.486 1.824 -16.905 1.00 89.88 87 ALA A O 1
ATOM 677 N N . ALA A 1 88 ? 7.371 3.846 -15.903 1.00 91.50 88 ALA A N 1
ATOM 678 C CA . ALA A 1 88 ? 8.710 4.262 -16.283 1.00 91.50 88 ALA A CA 1
ATOM 679 C C . ALA A 1 88 ? 9.756 3.396 -15.567 1.00 91.50 88 ALA A C 1
ATOM 681 O O . ALA A 1 88 ? 9.548 2.952 -14.439 1.00 91.50 88 ALA A O 1
ATOM 682 N N . LYS A 1 89 ? 10.900 3.171 -16.208 1.00 92.25 89 LYS A N 1
ATOM 683 C CA . LYS A 1 89 ? 12.025 2.470 -15.579 1.00 92.25 89 LYS A CA 1
ATOM 684 C C . LYS A 1 89 ? 12.647 3.330 -14.482 1.00 92.25 89 LYS A C 1
ATOM 686 O O . LYS A 1 89 ? 12.628 4.556 -14.572 1.00 92.25 89 LYS A O 1
ATOM 691 N N . GLY A 1 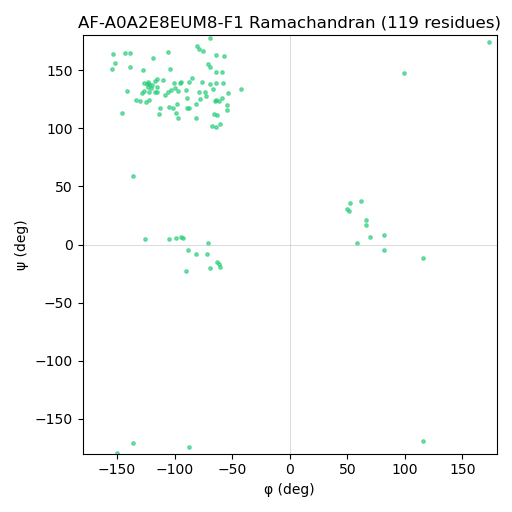90 ? 13.255 2.678 -13.498 1.00 93.88 90 GLY A N 1
ATOM 692 C CA . GLY A 1 90 ? 13.968 3.340 -12.408 1.00 93.88 90 GLY A CA 1
ATOM 693 C C . GLY A 1 90 ? 13.338 3.102 -11.042 1.00 93.88 90 GLY A C 1
ATOM 694 O O . GLY A 1 90 ? 12.491 2.226 -10.872 1.00 93.88 90 GLY A O 1
ATOM 695 N N . VAL A 1 91 ? 13.814 3.863 -10.0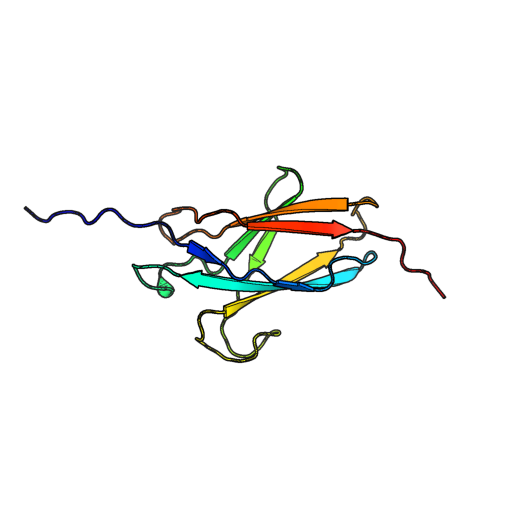58 1.00 95.12 91 VAL A N 1
ATOM 696 C CA . VAL A 1 91 ? 13.382 3.757 -8.663 1.00 95.12 91 VAL A CA 1
ATOM 697 C C . VAL A 1 91 ? 12.190 4.672 -8.434 1.00 95.12 91 VAL A C 1
ATOM 699 O O . VAL A 1 91 ? 12.282 5.869 -8.682 1.00 95.12 91 VAL A O 1
ATOM 702 N N . HIS A 1 92 ? 11.109 4.108 -7.910 1.00 94.12 92 HIS A N 1
ATOM 703 C CA . HIS A 1 92 ? 9.882 4.821 -7.570 1.00 94.12 92 HIS A CA 1
ATOM 704 C C . HIS A 1 92 ? 9.659 4.766 -6.070 1.00 94.12 92 HIS A C 1
ATOM 706 O O . HIS A 1 92 ? 9.733 3.690 -5.476 1.00 94.12 92 HIS A O 1
ATOM 712 N N . GLU A 1 93 ? 9.385 5.917 -5.465 1.00 95.62 93 GLU A N 1
ATOM 713 C CA . GLU A 1 93 ? 9.049 6.017 -4.048 1.00 95.62 93 GLU A CA 1
ATOM 714 C C . GLU A 1 93 ? 7.532 6.059 -3.856 1.00 95.62 93 GLU A C 1
ATOM 716 O O . GLU A 1 93 ? 6.821 6.822 -4.520 1.00 95.62 93 GLU A O 1
ATOM 721 N N . PHE A 1 94 ? 7.055 5.235 -2.927 1.00 96.31 94 PHE A N 1
ATOM 722 C CA . PHE A 1 94 ? 5.647 5.078 -2.609 1.00 96.31 94 PHE A CA 1
ATOM 723 C C . PHE A 1 94 ? 5.380 5.424 -1.154 1.00 96.31 94 PHE A C 1
ATOM 725 O O . PHE A 1 94 ? 6.083 4.954 -0.262 1.00 96.31 94 PHE A O 1
ATOM 732 N N . HIS A 1 95 ? 4.321 6.195 -0.931 1.00 97.38 95 HIS A N 1
ATOM 733 C CA . HIS A 1 95 ? 3.799 6.539 0.383 1.00 97.38 95 HIS A CA 1
ATOM 734 C C . HIS A 1 95 ? 2.483 5.805 0.616 1.00 97.38 95 HIS A C 1
ATOM 736 O O . HIS A 1 95 ? 1.579 5.877 -0.215 1.00 97.38 95 HIS A O 1
ATOM 742 N N . LEU A 1 96 ? 2.384 5.121 1.748 1.00 97.38 96 LEU A N 1
ATOM 743 C CA . LEU A 1 96 ? 1.263 4.274 2.127 1.00 97.38 96 LEU A CA 1
ATOM 744 C C . LEU A 1 96 ? 0.551 4.845 3.348 1.00 97.38 96 LEU A C 1
ATOM 746 O O . LEU A 1 96 ? 1.207 5.233 4.315 1.00 97.38 96 LEU A O 1
ATOM 750 N N . PHE A 1 97 ? -0.776 4.873 3.321 1.00 97.19 97 PHE A N 1
ATOM 751 C CA . PHE A 1 97 ? -1.600 5.174 4.490 1.00 97.19 97 PHE A CA 1
ATOM 752 C C . PHE A 1 97 ? -2.975 4.519 4.373 1.00 97.19 97 PHE A C 1
ATOM 754 O O . PHE A 1 97 ? -3.403 4.140 3.284 1.00 97.19 97 PHE A O 1
ATOM 761 N N . VAL A 1 98 ? -3.680 4.433 5.495 1.00 97.12 98 VAL A N 1
ATOM 762 C CA . VAL A 1 98 ? -5.076 3.990 5.548 1.00 97.12 98 VAL A CA 1
ATOM 763 C C . VAL A 1 98 ? -5.955 5.100 6.112 1.00 97.12 98 VAL A C 1
ATOM 765 O O . VAL A 1 98 ? -5.468 6.034 6.763 1.00 97.12 98 VAL A O 1
ATOM 768 N N . LEU A 1 99 ? -7.253 4.993 5.841 1.00 95.94 99 LEU A N 1
ATOM 769 C CA . LEU A 1 99 ? -8.284 5.848 6.413 1.00 95.94 99 LEU A CA 1
ATOM 770 C C . LEU A 1 99 ? -9.219 5.018 7.289 1.00 95.94 99 LEU A C 1
ATOM 772 O O . LEU A 1 99 ? -9.574 3.883 6.953 1.00 95.94 99 LEU A O 1
ATOM 776 N N . ASP A 1 100 ? -9.657 5.611 8.393 1.00 94.06 100 ASP A N 1
ATOM 777 C CA . ASP A 1 100 ? -10.831 5.123 9.107 1.00 94.06 100 ASP A CA 1
ATOM 778 C C . ASP A 1 100 ? -12.132 5.604 8.433 1.00 94.06 100 ASP A C 1
ATOM 780 O O . ASP A 1 100 ? -12.121 6.442 7.528 1.00 94.06 100 ASP A O 1
ATOM 784 N N . LYS A 1 101 ? -13.287 5.086 8.852 1.00 93.00 101 LYS A N 1
ATOM 785 C CA . LYS A 1 101 ? -14.610 5.444 8.309 1.00 93.00 101 LYS A CA 1
ATOM 786 C C . LYS A 1 101 ? -14.984 6.915 8.527 1.00 93.00 101 LYS A C 1
ATOM 788 O O . LYS A 1 101 ? -15.884 7.411 7.856 1.00 93.00 101 LYS A O 1
ATOM 793 N N . ASP A 1 102 ? -14.284 7.618 9.412 1.00 90.62 102 ASP A N 1
ATOM 794 C CA . ASP A 1 102 ? -14.410 9.057 9.648 1.00 90.62 102 ASP A CA 1
ATOM 795 C C . ASP A 1 102 ? -13.394 9.888 8.842 1.00 90.62 102 ASP A C 1
ATOM 797 O O . ASP A 1 102 ? -13.329 11.107 8.998 1.00 90.62 102 ASP A O 1
ATOM 801 N N . SER A 1 103 ? -12.628 9.251 7.950 1.00 91.75 103 SER A N 1
ATOM 802 C CA . SER A 1 103 ? -11.569 9.853 7.129 1.00 91.75 103 SER A CA 1
ATOM 803 C C . SER A 1 103 ? -10.348 10.356 7.913 1.00 91.75 103 SER A C 1
ATOM 805 O O . SER A 1 103 ? -9.574 11.169 7.400 1.00 91.75 103 SER A O 1
ATOM 807 N N . ASN A 1 104 ? -10.122 9.868 9.136 1.00 92.31 104 ASN A N 1
ATOM 808 C CA . ASN A 1 104 ? -8.864 10.099 9.839 1.00 92.31 104 ASN A CA 1
ATOM 809 C C . ASN A 1 104 ? -7.756 9.262 9.196 1.00 92.31 104 ASN A C 1
ATOM 811 O O . ASN A 1 104 ? -7.875 8.048 9.033 1.00 92.31 104 ASN A O 1
ATOM 815 N N . LYS A 1 105 ? -6.654 9.931 8.858 1.00 95.00 105 LYS A N 1
ATOM 816 C CA . LYS A 1 105 ? -5.483 9.324 8.227 1.00 95.00 105 LYS A CA 1
ATOM 817 C C . LYS A 1 105 ? -4.506 8.768 9.264 1.00 95.00 105 LYS A C 1
ATOM 819 O O . LYS A 1 105 ? -4.250 9.427 10.277 1.00 95.00 105 LYS A O 1
ATOM 824 N N . SER A 1 106 ? -3.941 7.595 8.974 1.00 96.50 106 SER A N 1
ATOM 825 C CA . SER A 1 106 ? -2.857 6.983 9.751 1.00 96.50 106 SER A CA 1
ATOM 826 C C . SER A 1 106 ? -1.518 7.723 9.625 1.00 96.50 106 SER A C 1
ATOM 828 O O . SER A 1 106 ? -1.358 8.659 8.835 1.00 96.50 106 SER A O 1
ATOM 830 N N . ASN A 1 107 ? -0.490 7.259 10.342 1.00 96.31 107 ASN A N 1
ATOM 831 C CA . ASN A 1 107 ? 0.895 7.536 9.947 1.00 96.31 107 ASN A CA 1
ATOM 832 C C . ASN A 1 107 ? 1.164 7.039 8.511 1.00 96.31 107 ASN A C 1
ATOM 834 O O . ASN A 1 107 ? 0.407 6.248 7.946 1.00 96.31 107 ASN A O 1
ATOM 838 N N . THR A 1 108 ? 2.235 7.541 7.899 1.00 96.62 108 THR A N 1
ATOM 839 C CA . THR A 1 108 ? 2.639 7.157 6.541 1.00 96.62 108 THR A CA 1
ATOM 840 C C . THR A 1 108 ? 3.858 6.248 6.596 1.00 96.62 108 THR A C 1
ATOM 842 O O . THR A 1 108 ? 4.835 6.578 7.267 1.00 96.62 108 THR A O 1
ATOM 845 N N . LEU A 1 109 ? 3.802 5.127 5.879 1.00 97.75 109 LEU A N 1
ATOM 846 C CA . LEU A 1 109 ? 4.953 4.256 5.636 1.00 97.75 109 LEU A CA 1
ATOM 847 C C . LEU A 1 109 ? 5.453 4.460 4.207 1.00 97.75 109 LEU A C 1
ATOM 849 O O . LEU A 1 109 ? 4.672 4.791 3.315 1.00 97.75 109 LEU A O 1
ATOM 853 N N . THR A 1 110 ? 6.748 4.258 3.987 1.00 97.19 110 THR A N 1
ATOM 854 C CA . THR A 1 110 ? 7.382 4.491 2.686 1.00 97.19 110 THR A CA 1
ATOM 855 C C . THR A 1 110 ? 8.147 3.255 2.244 1.00 97.19 110 THR A C 1
ATOM 857 O O . THR A 1 110 ? 8.848 2.638 3.044 1.00 97.19 110 THR A O 1
ATOM 860 N N . TYR A 1 111 ? 8.064 2.924 0.957 1.00 96.81 111 TYR A N 1
ATOM 861 C CA . TYR A 1 111 ? 8.950 1.944 0.333 1.00 96.81 111 TYR A CA 1
ATOM 862 C C . TYR A 1 111 ? 9.391 2.406 -1.057 1.00 96.81 111 TYR A C 1
ATOM 864 O O . TYR A 1 111 ? 8.824 3.332 -1.642 1.00 96.81 111 TYR A O 1
ATOM 872 N N . LYS A 1 112 ? 10.434 1.760 -1.582 1.00 96.56 112 LYS A N 1
ATOM 873 C CA . LYS A 1 112 ? 10.956 2.006 -2.928 1.00 96.56 112 LYS A CA 1
ATOM 874 C C . LYS A 1 112 ? 10.864 0.739 -3.755 1.00 96.56 112 LYS A C 1
ATOM 876 O O . LYS A 1 112 ? 11.218 -0.329 -3.268 1.00 96.56 112 LYS A O 1
ATOM 881 N N . PHE A 1 113 ? 10.438 0.876 -5.003 1.00 96.19 113 PHE A N 1
ATOM 882 C CA . PHE A 1 113 ? 10.411 -0.220 -5.965 1.00 96.19 113 PHE A CA 1
ATOM 883 C C . PHE A 1 113 ? 11.224 0.141 -7.201 1.00 96.19 113 PHE A C 1
ATOM 885 O O . PHE A 1 113 ? 11.093 1.244 -7.735 1.00 96.19 113 PHE A O 1
ATOM 892 N N . THR A 1 114 ? 12.044 -0.793 -7.675 1.00 96.56 114 THR A N 1
ATOM 893 C CA . THR A 1 114 ? 12.831 -0.610 -8.900 1.00 96.56 114 THR A CA 1
ATOM 894 C C . THR A 1 114 ? 12.149 -1.287 -10.079 1.00 96.56 114 THR A C 1
ATOM 896 O O . THR A 1 114 ? 12.097 -2.513 -10.148 1.00 96.56 114 THR A O 1
ATOM 899 N N . VAL A 1 115 ? 11.678 -0.494 -11.042 1.00 94.69 115 VAL A N 1
ATOM 900 C CA . VAL A 1 115 ? 11.205 -1.015 -12.328 1.00 94.69 115 VAL A CA 1
ATOM 901 C C . VAL A 1 115 ? 12.415 -1.252 -13.230 1.00 94.69 115 VAL A C 1
ATOM 903 O O . VAL A 1 115 ? 13.051 -0.297 -13.690 1.00 94.69 115 VAL A O 1
ATOM 906 N N . SER A 1 116 ? 12.736 -2.522 -13.468 1.00 89.88 116 SER A N 1
ATOM 907 C CA . SER A 1 116 ? 13.788 -2.977 -14.385 1.00 89.88 116 SER A CA 1
ATOM 908 C C . SER A 1 116 ? 13.181 -3.557 -15.664 1.00 89.88 116 SER A C 1
ATOM 910 O O . SER A 1 116 ? 11.990 -3.845 -15.715 1.00 89.88 116 SER A O 1
ATOM 912 N N . GLU A 1 117 ? 13.972 -3.758 -16.718 1.00 72.56 117 GLU A N 1
ATOM 913 C CA . GLU A 1 117 ? 13.508 -4.638 -17.796 1.00 72.56 117 GLU A CA 1
ATOM 914 C C . GLU A 1 117 ? 13.463 -6.078 -17.289 1.00 72.56 117 GLU A C 1
ATOM 916 O O . GLU A 1 117 ? 14.368 -6.525 -16.579 1.00 72.56 117 GLU A O 1
ATOM 921 N N . LEU A 1 118 ? 12.402 -6.800 -17.646 1.00 61.50 118 LEU A N 1
ATOM 922 C CA . LEU A 1 118 ? 12.475 -8.250 -17.672 1.00 61.50 118 LEU A CA 1
ATOM 923 C C . LEU A 1 118 ? 13.489 -8.582 -18.776 1.00 61.50 118 LEU A C 1
ATOM 925 O O . LEU A 1 118 ? 13.322 -8.115 -19.902 1.00 61.50 118 LEU A O 1
ATOM 929 N N . LEU A 1 119 ? 14.549 -9.333 -18.471 1.00 49.78 119 LEU A N 1
ATOM 930 C CA . LEU A 1 119 ? 15.294 -10.004 -19.534 1.00 49.78 119 LEU A CA 1
ATOM 931 C C . LEU A 1 119 ? 14.307 -10.996 -20.154 1.00 49.78 119 LEU A C 1
ATOM 933 O O . LEU A 1 119 ? 14.020 -12.028 -19.549 1.00 49.78 119 LEU A O 1
ATOM 937 N N . GLU A 1 120 ? 13.725 -10.653 -21.303 1.00 47.56 120 GLU A N 1
ATOM 938 C CA . GLU A 1 120 ? 13.130 -11.658 -22.179 1.00 47.56 120 GLU A CA 1
ATOM 939 C C . GLU A 1 120 ? 14.277 -12.603 -22.564 1.00 47.56 120 GLU A C 1
ATOM 941 O O . GLU A 1 120 ? 15.183 -12.220 -23.307 1.00 47.56 120 GLU A O 1
ATOM 946 N N . VAL A 1 121 ? 14.305 -13.783 -21.937 1.00 45.00 121 VAL A N 1
ATOM 947 C CA . VAL A 1 121 ? 15.191 -14.897 -22.304 1.00 45.00 121 VAL A CA 1
ATOM 948 C C . VAL A 1 121 ? 14.565 -15.728 -23.409 1.00 45.00 121 VAL A C 1
ATOM 950 O O . VAL A 1 121 ? 13.328 -15.921 -23.372 1.00 45.00 121 VAL A O 1
#

Radius of gyration: 16.14 Å; Cα contacts (8 Å, |Δi|>4): 270; chains: 1; bounding box: 37×33×52 Å

Foldseek 3Di:
DDDPDPQDFKAKADWDWPPQEDAFFDKIKIKIAIGGPVDPVQWPQWKWKDKPNDHTDIWGWDQCCDPPHNHHPPRIIMTMDTRHPPDDFAKIKIWIWTATNVRRIYDIDMGIHGHDDDPPD